Protein AF-A0A3A8N623-F1 (afdb_monomer)

Radius of gyration: 20.09 Å; Cα contacts (8 Å, |Δi|>4): 53; chains: 1; bounding box: 46×21×49 Å

Nearest PDB structures (foldseek):
  2ehe-assembly1_A  TM=6.866E-01  e=1.582E+00  Homo sapiens
  3zyq-assembly1_A  TM=7.638E-01  e=3.389E+00  Homo sapiens
  2yqm-assembly1_A  TM=6.469E-01  e=2.237E+00  Homo sapiens
  6mlc-assembly1_B  TM=5.845E-01  e=2.569E+00  Homo sapiens
  5yc4-assembly1_A  TM=6.341E-01  e=5.134E+00  Arabidopsis thaliana

Mean predicted aligned error: 9.63 Å

Organism: NCBI:txid2316726

Solvent-accessible surface area (backbone atoms only — not comparable to full-atom values): 3832 Å² total; per-residue (Å²): 136,63,66,65,60,50,53,52,51,53,50,52,53,52,49,51,53,54,49,50,54,51,50,51,61,72,64,54,67,56,41,20,74,84,62,58,52,65,46,41,99,91,43,63,58,37,76,32,94,87,68,83,40,38,18,58,80,44,70,73,71,46,74,107

Foldseek 3Di:
DPVVVVVVVVVVVVVVVVVVVVVCVVVVFFAAPQQRDGDDPVFHWDQDPVNPGTHTPDVVVSVD

Sequence (64 aa):
MSNEVDAKTARERAKAIAEQRRAERRNRKRRCVVCGVEESDKTPLTAHPEGIGPACKDEVTCQA
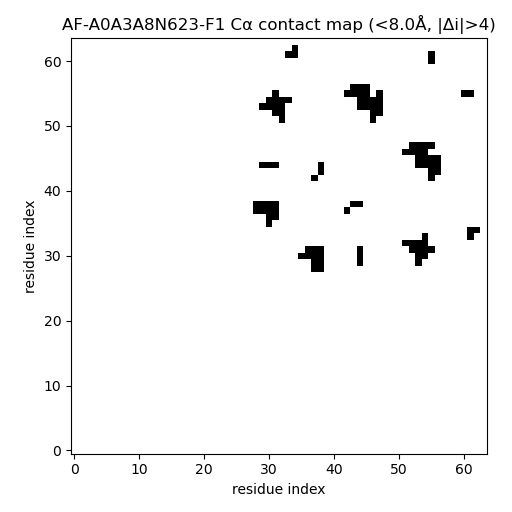
pLDDT: mean 79.93, std 10.43, range [51.47, 93.44]

Secondary structure (DSSP, 8-state):
--HHHHHHHHHHHHHHHHHHHHHHHHT---B-TTT-PBPBTTB-EEE-TTSSSEEESSHHHH--

Structure (mmCIF, N/CA/C/O backbone):
data_AF-A0A3A8N623-F1
#
_entry.id   AF-A0A3A8N623-F1
#
loop_
_atom_site.group_PDB
_atom_site.id
_atom_site.type_symbol
_atom_site.label_atom_id
_atom_site.label_alt_id
_atom_site.label_comp_id
_atom_site.label_asym_id
_atom_site.label_entity_id
_atom_site.label_seq_id
_atom_site.pdbx_PDB_ins_code
_atom_site.Cartn_x
_atom_site.Cartn_y
_atom_site.Cartn_z
_atom_site.occupancy
_atom_site.B_iso_or_equiv
_atom_site.auth_seq_id
_atom_site.auth_comp_id
_atom_site.auth_asym_id
_atom_site.auth_atom_id
_atom_site.pdbx_PDB_model_num
ATOM 1 N N . MET A 1 1 ? 28.280 -0.219 -34.415 1.00 52.19 1 MET A N 1
ATOM 2 C CA . MET A 1 1 ? 28.338 -0.471 -32.956 1.00 52.19 1 MET A CA 1
ATOM 3 C C . MET A 1 1 ? 27.347 0.418 -32.187 1.00 52.19 1 MET A C 1
ATOM 5 O O . MET A 1 1 ? 27.684 0.940 -31.135 1.00 52.19 1 MET A O 1
ATOM 9 N N . SER A 1 2 ? 26.115 0.594 -32.686 1.00 59.00 2 SER A N 1
ATOM 10 C CA . SER A 1 2 ? 25.136 1.527 -32.084 1.00 59.00 2 SER A CA 1
ATOM 11 C C . SER A 1 2 ? 23.980 0.818 -31.369 1.00 59.00 2 SER A C 1
ATOM 13 O O . SER A 1 2 ? 23.417 1.360 -30.426 1.00 59.00 2 SER A O 1
ATOM 15 N N . ASN A 1 3 ? 23.675 -0.427 -31.750 1.00 59.97 3 ASN A N 1
ATOM 16 C CA . ASN A 1 3 ? 22.536 -1.174 -31.204 1.00 59.97 3 ASN A CA 1
ATOM 17 C C . ASN A 1 3 ? 22.793 -1.730 -29.792 1.00 59.97 3 ASN A C 1
ATOM 19 O O . ASN A 1 3 ? 21.865 -1.862 -29.003 1.00 59.97 3 ASN A O 1
ATOM 23 N N . GLU A 1 4 ? 24.045 -2.036 -29.443 1.00 59.19 4 GLU A N 1
ATOM 24 C CA . GLU A 1 4 ? 24.385 -2.590 -28.121 1.00 59.19 4 GLU A CA 1
ATOM 25 C C . GLU A 1 4 ? 24.294 -1.539 -27.005 1.00 59.19 4 GLU A C 1
ATOM 27 O O . GLU A 1 4 ? 23.860 -1.839 -25.891 1.00 59.19 4 GLU A O 1
ATOM 32 N N . VAL A 1 5 ? 24.649 -0.287 -27.313 1.00 61.22 5 VAL A N 1
ATOM 33 C CA . VAL A 1 5 ? 24.527 0.848 -26.385 1.00 61.22 5 VAL A CA 1
ATOM 34 C C . VAL A 1 5 ? 23.053 1.212 -26.177 1.00 61.22 5 VAL A C 1
ATOM 36 O O . VAL A 1 5 ? 22.638 1.489 -25.048 1.00 61.22 5 VAL A O 1
ATOM 39 N N . ASP A 1 6 ? 22.246 1.131 -27.237 1.00 68.88 6 ASP A N 1
ATOM 40 C CA . ASP A 1 6 ? 20.801 1.362 -27.189 1.00 68.88 6 ASP A CA 1
ATOM 41 C C . ASP A 1 6 ? 20.076 0.291 -26.353 1.00 68.88 6 ASP A C 1
ATOM 43 O O . ASP A 1 6 ? 19.368 0.614 -25.396 1.00 68.88 6 ASP A O 1
ATOM 47 N N . ALA A 1 7 ? 20.376 -0.991 -26.591 1.00 79.12 7 ALA A N 1
ATOM 48 C CA . ALA A 1 7 ? 19.810 -2.105 -25.831 1.00 79.12 7 ALA A CA 1
ATOM 49 C C . ALA A 1 7 ? 20.181 -2.060 -24.338 1.00 79.12 7 ALA A C 1
ATOM 51 O O . ALA A 1 7 ? 19.341 -2.319 -23.468 1.00 79.12 7 ALA A O 1
ATOM 52 N N . LYS A 1 8 ? 21.429 -1.693 -24.012 1.00 80.31 8 LYS A N 1
ATOM 53 C CA . LYS A 1 8 ? 21.866 -1.512 -22.620 1.00 80.31 8 LYS A CA 1
ATOM 54 C C . LYS A 1 8 ? 21.100 -0.370 -21.949 1.00 80.31 8 LYS A C 1
ATOM 56 O O . LYS A 1 8 ? 20.620 -0.533 -20.829 1.00 80.31 8 LYS A O 1
ATOM 61 N N . THR A 1 9 ? 20.928 0.751 -22.644 1.00 85.56 9 THR A N 1
ATOM 62 C CA . THR A 1 9 ? 20.209 1.923 -22.122 1.00 85.56 9 THR A CA 1
ATOM 63 C C . THR A 1 9 ? 18.721 1.629 -21.921 1.00 85.56 9 THR A C 1
ATOM 65 O O . THR A 1 9 ? 18.154 1.976 -20.883 1.00 85.56 9 THR A O 1
ATOM 68 N N . ALA A 1 10 ? 18.088 0.926 -22.863 1.00 83.38 10 ALA A N 1
ATOM 69 C CA . ALA A 1 10 ? 16.702 0.480 -22.748 1.00 83.38 10 ALA A CA 1
ATOM 70 C C . ALA A 1 10 ? 16.502 -0.470 -21.555 1.00 83.38 10 ALA A C 1
ATOM 72 O O . ALA A 1 10 ? 15.541 -0.324 -20.794 1.00 83.38 10 ALA A O 1
ATOM 73 N N . ARG A 1 11 ? 17.442 -1.398 -21.333 1.00 85.94 11 ARG A N 1
ATOM 74 C CA . ARG A 1 11 ? 17.406 -2.325 -20.193 1.00 85.94 11 ARG A CA 1
ATOM 75 C C . ARG A 1 11 ? 17.525 -1.603 -18.852 1.00 85.94 11 ARG A C 1
ATOM 77 O O . ARG A 1 11 ? 16.778 -1.929 -17.932 1.00 85.94 11 ARG A O 1
ATOM 84 N N . GLU A 1 12 ? 18.427 -0.633 -18.730 1.00 90.56 12 GLU A N 1
ATOM 85 C CA . GLU A 1 12 ? 18.578 0.148 -17.494 1.00 90.56 12 GLU A CA 1
ATOM 86 C C . GLU A 1 12 ? 17.340 1.015 -17.210 1.00 90.56 12 GLU A C 1
ATOM 88 O O . GLU A 1 12 ? 16.845 1.026 -16.082 1.00 90.56 12 GLU A O 1
ATOM 93 N N . ARG A 1 13 ? 16.739 1.635 -18.236 1.00 87.00 13 ARG A N 1
ATOM 94 C CA . ARG A 1 13 ? 15.456 2.351 -18.089 1.00 87.00 13 ARG A CA 1
ATOM 95 C C . ARG A 1 13 ? 14.324 1.426 -17.635 1.00 87.00 13 ARG A C 1
ATOM 97 O O . ARG A 1 13 ? 13.569 1.776 -16.730 1.00 87.00 13 ARG A O 1
ATOM 104 N N . ALA A 1 14 ? 14.224 0.227 -18.210 1.00 90.19 14 ALA A N 1
ATOM 105 C CA . ALA A 1 14 ? 13.215 -0.754 -17.814 1.00 90.19 14 ALA A CA 1
ATOM 106 C C . ALA A 1 14 ? 13.388 -1.217 -16.355 1.00 90.19 14 ALA A C 1
ATOM 108 O O . ALA A 1 14 ? 12.399 -1.360 -15.631 1.00 90.19 14 ALA A O 1
ATOM 109 N N . LYS A 1 15 ? 14.634 -1.409 -15.898 1.00 93.44 15 LYS A N 1
ATOM 110 C CA . LYS A 1 15 ? 14.932 -1.725 -14.491 1.00 93.44 15 LYS A CA 1
ATOM 111 C C . LYS A 1 15 ? 14.502 -0.599 -13.555 1.00 93.44 15 LYS A C 1
ATOM 113 O O . LYS A 1 15 ? 13.813 -0.889 -12.579 1.00 93.44 15 LYS A O 1
ATOM 118 N N . ALA A 1 16 ? 14.834 0.651 -13.879 1.00 91.62 16 ALA A N 1
ATOM 119 C CA . ALA A 1 16 ? 14.458 1.810 -13.071 1.00 91.62 16 ALA A CA 1
ATOM 120 C C . ALA A 1 16 ? 12.931 1.926 -12.910 1.00 91.62 16 ALA A C 1
ATOM 122 O O . ALA A 1 16 ? 12.435 2.094 -11.799 1.00 91.62 16 ALA A O 1
ATOM 123 N N . ILE A 1 17 ? 12.167 1.723 -13.990 1.00 91.00 17 ILE A N 1
ATOM 124 C CA . ILE A 1 17 ? 10.693 1.714 -13.943 1.00 91.00 17 ILE A CA 1
ATOM 125 C C . ILE A 1 17 ? 10.175 0.562 -13.069 1.00 91.00 17 ILE A C 1
ATOM 127 O O . ILE A 1 17 ? 9.247 0.731 -12.277 1.00 91.00 17 ILE A O 1
ATOM 131 N N . ALA A 1 18 ? 10.759 -0.632 -13.190 1.00 91.50 18 ALA A N 1
ATOM 132 C CA . ALA A 1 18 ? 10.354 -1.778 -12.380 1.00 91.50 18 ALA A CA 1
ATOM 133 C C . ALA A 1 18 ? 10.673 -1.579 -10.888 1.00 91.50 18 ALA A C 1
ATOM 135 O O . ALA A 1 18 ? 9.917 -2.036 -10.029 1.00 91.50 18 ALA A O 1
ATOM 136 N N . GLU A 1 19 ? 11.781 -0.920 -10.559 1.00 92.31 19 GLU A N 1
ATOM 137 C CA . GLU A 1 19 ? 12.141 -0.563 -9.188 1.00 92.31 19 GLU A CA 1
ATOM 138 C C . GLU A 1 19 ? 11.22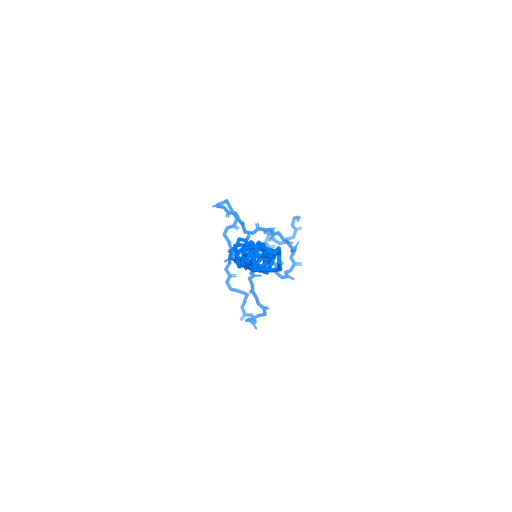0 0.518 -8.621 1.00 92.31 19 GLU A C 1
ATOM 140 O O . GLU A 1 19 ? 10.691 0.336 -7.525 1.00 92.31 19 GLU A O 1
ATOM 145 N N . GLN A 1 20 ? 10.926 1.562 -9.401 1.00 86.50 20 GLN A N 1
ATOM 146 C CA . GLN A 1 20 ? 9.950 2.591 -9.046 1.00 86.50 20 GLN A CA 1
ATOM 147 C C . GLN A 1 20 ? 8.589 1.967 -8.723 1.00 86.50 20 GLN A C 1
ATOM 149 O O . GLN A 1 20 ? 8.045 2.200 -7.649 1.00 86.50 20 GLN A O 1
ATOM 154 N N . ARG A 1 21 ? 8.086 1.062 -9.571 1.00 86.94 21 ARG A N 1
ATOM 155 C CA . ARG A 1 21 ? 6.823 0.346 -9.315 1.00 86.94 21 ARG A CA 1
ATOM 156 C C . ARG A 1 21 ? 6.866 -0.521 -8.056 1.00 86.94 21 ARG A C 1
ATOM 158 O O . ARG A 1 21 ? 5.852 -0.670 -7.376 1.00 86.94 21 ARG A O 1
ATOM 165 N N . ARG A 1 22 ? 8.012 -1.129 -7.727 1.00 82.25 22 ARG A N 1
ATOM 166 C CA . ARG A 1 22 ? 8.172 -1.869 -6.459 1.00 82.25 22 ARG A CA 1
ATOM 167 C C . ARG A 1 22 ? 8.177 -0.922 -5.264 1.00 82.25 22 ARG A C 1
ATOM 169 O O . ARG A 1 22 ? 7.571 -1.249 -4.247 1.00 82.25 22 ARG A O 1
ATOM 176 N N . ALA A 1 23 ? 8.838 0.228 -5.375 1.00 80.69 23 ALA A N 1
ATOM 177 C CA . ALA A 1 23 ? 8.819 1.265 -4.352 1.00 80.69 23 ALA A CA 1
ATOM 178 C C . ALA A 1 23 ? 7.398 1.808 -4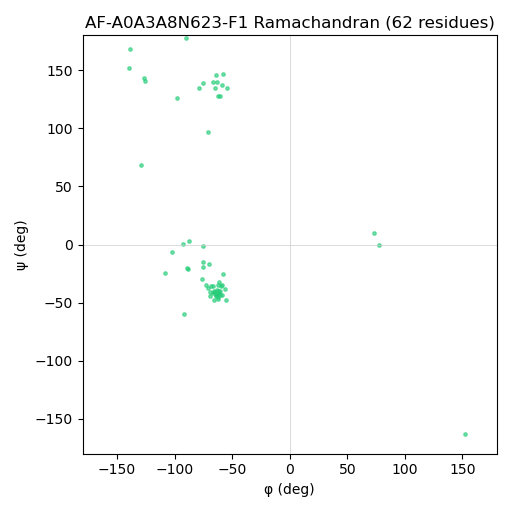.143 1.00 80.69 23 ALA A C 1
ATOM 180 O O . ALA A 1 23 ? 6.945 1.850 -3.011 1.00 80.69 23 ALA A O 1
ATOM 181 N N . GLU A 1 24 ? 6.648 2.093 -5.207 1.00 82.44 24 GLU A N 1
ATOM 182 C CA . GLU A 1 24 ? 5.245 2.526 -5.136 1.00 82.44 24 GLU A CA 1
ATOM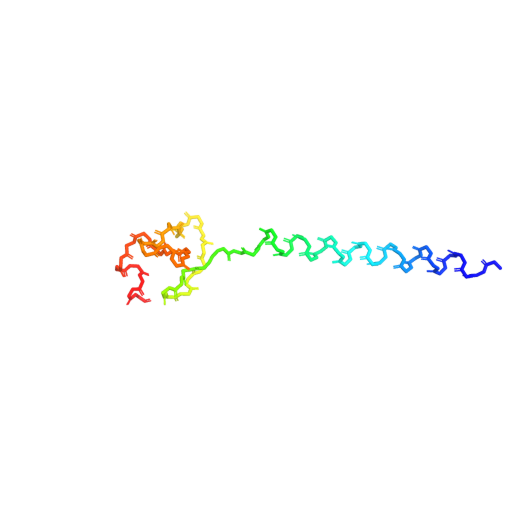 183 C C . GLU A 1 24 ? 4.336 1.490 -4.472 1.00 82.44 24 GLU A C 1
ATOM 185 O O . GLU A 1 24 ? 3.483 1.856 -3.672 1.00 82.44 24 GLU A O 1
ATOM 190 N N . ARG A 1 25 ? 4.523 0.191 -4.751 1.00 78.75 25 ARG A N 1
ATOM 191 C CA . ARG A 1 25 ? 3.768 -0.872 -4.065 1.00 78.75 25 ARG A CA 1
ATOM 192 C C . ARG A 1 25 ? 4.106 -0.954 -2.580 1.00 78.75 25 ARG A C 1
ATOM 194 O O . ARG A 1 25 ? 3.197 -1.141 -1.781 1.00 78.75 25 ARG A O 1
ATOM 201 N N . ARG A 1 26 ? 5.387 -0.814 -2.216 1.00 74.62 26 ARG A N 1
ATOM 202 C CA . ARG A 1 26 ? 5.833 -0.788 -0.811 1.00 74.62 26 ARG A CA 1
ATOM 203 C C . ARG A 1 26 ? 5.360 0.469 -0.081 1.00 74.62 26 ARG A C 1
ATOM 205 O O . ARG A 1 26 ? 4.991 0.385 1.080 1.00 74.62 26 ARG A O 1
ATOM 212 N N . ASN A 1 27 ? 5.310 1.598 -0.782 1.00 72.44 27 ASN A N 1
ATOM 213 C CA . ASN A 1 27 ? 4.859 2.889 -0.265 1.00 72.44 27 ASN A CA 1
ATOM 214 C C . ASN A 1 27 ? 3.347 3.089 -0.401 1.00 72.44 27 ASN A C 1
ATOM 216 O O . ASN A 1 27 ? 2.842 4.169 -0.087 1.00 72.44 27 ASN A O 1
ATOM 220 N N . ARG A 1 28 ? 2.606 2.088 -0.893 1.00 77.88 28 ARG A N 1
ATOM 221 C CA . ARG A 1 28 ? 1.154 2.178 -0.999 1.00 77.88 28 ARG A CA 1
ATOM 222 C C . ARG A 1 28 ? 0.599 2.119 0.417 1.00 77.88 28 ARG A C 1
ATOM 224 O O . ARG A 1 28 ? 0.477 1.046 1.002 1.00 77.88 28 ARG A O 1
ATOM 231 N N . LYS A 1 29 ? 0.321 3.299 0.969 1.00 76.62 29 LYS A N 1
ATOM 232 C CA . LYS A 1 29 ? -0.241 3.455 2.308 1.00 76.62 29 LYS A CA 1
ATOM 233 C C . LYS A 1 29 ? -1.514 2.626 2.418 1.00 76.62 29 LYS A C 1
ATOM 235 O O . LYS A 1 29 ? -2.345 2.630 1.503 1.00 76.62 29 LYS A O 1
ATOM 240 N N . ARG A 1 30 ? -1.656 1.901 3.526 1.00 85.56 30 ARG A N 1
ATOM 241 C CA . ARG A 1 30 ? -2.889 1.169 3.821 1.00 85.56 30 ARG A CA 1
ATOM 242 C C . ARG A 1 30 ? -4.012 2.190 3.995 1.00 85.56 30 ARG A C 1
ATOM 244 O O . ARG A 1 30 ? -3.773 3.303 4.452 1.00 85.56 30 ARG A O 1
ATOM 251 N N . ARG A 1 31 ? -5.223 1.831 3.578 1.00 88.25 31 ARG A N 1
ATOM 252 C CA . ARG A 1 31 ? -6.412 2.683 3.687 1.00 88.25 31 ARG A CA 1
ATOM 253 C C . ARG A 1 31 ? -7.522 1.927 4.386 1.00 88.25 31 ARG A C 1
ATOM 255 O O . ARG A 1 31 ? -7.651 0.723 4.167 1.00 88.25 31 ARG A O 1
ATOM 262 N N . CYS A 1 32 ? -8.295 2.628 5.207 1.00 87.94 32 CYS A N 1
ATOM 263 C CA . CYS A 1 32 ? -9.467 2.056 5.851 1.00 87.94 32 CYS A CA 1
ATOM 264 C C . CYS A 1 32 ? -10.478 1.640 4.776 1.00 87.94 32 CYS A C 1
ATOM 266 O O . CYS A 1 32 ? -10.833 2.452 3.926 1.00 87.94 32 CYS A O 1
ATOM 268 N N . VAL A 1 33 ? -10.955 0.396 4.806 1.00 88.75 33 VAL A N 1
ATOM 269 C CA . VAL A 1 33 ? -11.948 -0.103 3.838 1.00 88.75 33 VAL A CA 1
ATOM 270 C C . VAL A 1 33 ? -13.334 0.520 4.019 1.00 88.75 33 VAL A C 1
ATOM 272 O O . VAL A 1 33 ? -14.145 0.444 3.103 1.00 88.75 33 VAL A O 1
ATOM 275 N N . VAL A 1 34 ? -13.596 1.142 5.174 1.00 86.44 34 VAL A N 1
ATOM 276 C CA . VAL A 1 34 ? -14.888 1.759 5.512 1.00 86.44 3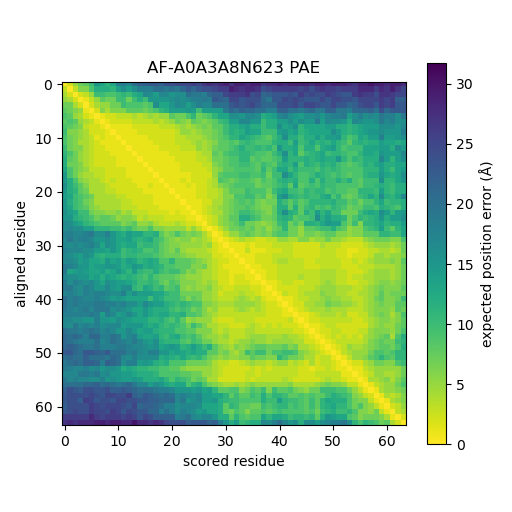4 VAL A CA 1
ATOM 277 C C . VAL A 1 34 ? -14.917 3.236 5.109 1.00 86.44 34 VAL A C 1
ATOM 279 O O . VAL A 1 34 ? -15.726 3.622 4.274 1.00 86.44 34 VAL A O 1
ATOM 282 N N . CYS A 1 35 ? -14.018 4.062 5.657 1.00 87.38 35 CYS A N 1
ATOM 283 C CA . CYS A 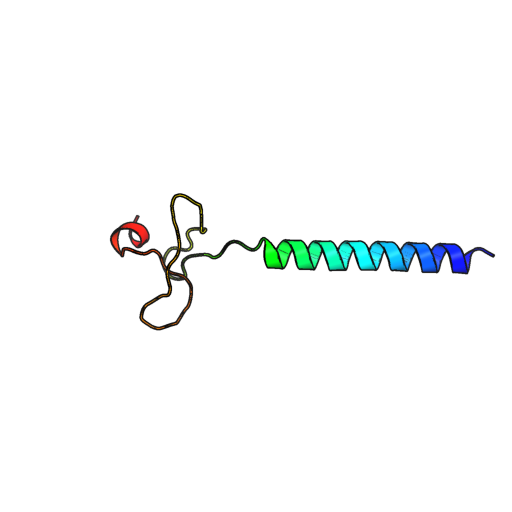1 35 ? -14.009 5.515 5.419 1.00 87.38 35 CYS A CA 1
ATOM 284 C C . CYS A 1 35 ? -12.936 5.990 4.423 1.00 87.38 35 CYS A C 1
ATOM 286 O O . CYS A 1 35 ? -12.883 7.165 4.075 1.00 87.38 35 CYS A O 1
ATOM 288 N N . GLY A 1 36 ? -12.043 5.106 3.964 1.00 86.12 36 GLY A N 1
ATOM 289 C CA . GLY A 1 36 ? -11.003 5.444 2.986 1.00 86.12 36 GLY A CA 1
ATOM 290 C C . GLY A 1 36 ? -9.787 6.199 3.534 1.00 86.12 36 GLY A C 1
ATOM 291 O O . GLY A 1 36 ? -8.865 6.466 2.759 1.00 86.12 36 GLY A O 1
ATOM 292 N N . VAL A 1 37 ? -9.742 6.518 4.836 1.00 87.69 37 VAL A N 1
ATOM 293 C CA . VAL A 1 37 ? -8.627 7.270 5.439 1.00 87.69 37 VAL A CA 1
ATOM 294 C C . VAL A 1 37 ? -7.294 6.541 5.255 1.00 87.69 37 VAL A C 1
ATOM 296 O O . VAL A 1 37 ? -7.215 5.318 5.402 1.00 87.69 37 VAL A O 1
ATOM 299 N N . GLU A 1 38 ? -6.241 7.288 4.918 1.00 88.06 38 GLU A N 1
ATOM 300 C CA . GLU A 1 38 ? -4.885 6.749 4.804 1.00 88.06 38 GLU A CA 1
ATOM 301 C C . GLU A 1 38 ? -4.269 6.496 6.183 1.00 88.06 38 GLU A C 1
ATOM 303 O O . GLU A 1 38 ? -4.383 7.312 7.099 1.00 88.06 38 GLU A O 1
ATOM 308 N N . GLU A 1 39 ? -3.570 5.369 6.308 1.00 85.12 39 GLU A N 1
ATOM 309 C CA . GLU A 1 39 ? -2.743 5.074 7.469 1.00 85.12 39 GLU A CA 1
ATOM 310 C C . GLU A 1 39 ? -1.649 6.136 7.597 1.00 85.12 39 GLU A C 1
ATOM 312 O O . GLU A 1 39 ? -0.911 6.435 6.650 1.00 85.12 39 GLU A O 1
ATOM 317 N N . SER A 1 40 ? -1.565 6.710 8.789 1.00 83.50 40 SER A N 1
ATOM 318 C CA . SER A 1 40 ? -0.526 7.651 9.190 1.00 83.50 40 SER A CA 1
ATOM 319 C C . SER A 1 40 ? -0.092 7.334 10.616 1.00 83.50 40 SER A C 1
ATOM 321 O O . SER A 1 40 ? -0.796 6.618 11.328 1.00 83.50 40 SER A O 1
ATOM 323 N N . ASP A 1 41 ? 1.013 7.919 11.076 1.00 80.75 41 ASP A N 1
ATOM 324 C CA . ASP A 1 41 ? 1.486 7.726 12.456 1.00 80.75 41 ASP A CA 1
ATOM 325 C C . ASP A 1 41 ? 0.441 8.142 13.509 1.00 80.75 41 ASP A C 1
ATOM 327 O O . ASP A 1 41 ? 0.433 7.628 14.625 1.00 80.75 41 ASP A O 1
ATOM 331 N N . LYS A 1 42 ? -0.469 9.060 13.151 1.00 79.94 42 LYS A N 1
ATOM 332 C CA . LYS A 1 42 ? -1.571 9.519 14.013 1.00 79.94 42 LYS A CA 1
ATOM 333 C C . LYS A 1 42 ? -2.835 8.667 13.881 1.00 79.94 42 LYS A C 1
ATOM 335 O O . LYS A 1 42 ? -3.677 8.694 14.772 1.00 79.94 42 LYS A O 1
ATOM 340 N N . THR A 1 43 ? -2.980 7.940 12.776 1.00 78.69 43 THR A N 1
ATOM 341 C CA . THR A 1 43 ? -4.159 7.131 12.430 1.00 78.69 43 THR A CA 1
ATOM 342 C C . THR A 1 43 ? -3.727 5.715 12.039 1.00 78.69 43 THR A C 1
ATOM 344 O O . THR A 1 43 ? -3.827 5.342 10.865 1.00 78.69 43 THR A O 1
ATOM 347 N N . PRO A 1 44 ? -3.215 4.916 12.997 1.00 82.62 44 PRO A N 1
ATOM 348 C CA . PRO A 1 44 ? -2.834 3.537 12.724 1.00 82.62 44 PRO A CA 1
ATOM 349 C C . PRO A 1 44 ? -4.072 2.712 12.351 1.00 82.62 44 PRO A C 1
ATOM 351 O O . PRO A 1 44 ? -5.111 2.798 13.015 1.00 82.62 44 PRO A O 1
ATOM 354 N N . LEU A 1 45 ? -3.968 1.904 11.292 1.00 87.25 45 LEU A N 1
ATOM 355 C CA . LEU A 1 45 ? -5.067 1.058 10.832 1.00 87.25 45 LEU A CA 1
ATOM 356 C C . LEU A 1 45 ? -4.904 -0.367 11.355 1.00 87.25 45 LEU A C 1
ATOM 358 O O . LEU A 1 45 ? -3.898 -1.047 11.126 1.00 87.25 45 LEU A O 1
ATOM 362 N N . THR A 1 46 ? -5.953 -0.848 12.007 1.00 87.81 46 THR A N 1
ATOM 363 C CA . THR A 1 46 ? -6.063 -2.214 12.523 1.00 87.81 46 THR A CA 1
ATOM 364 C C . THR A 1 46 ? -6.675 -3.149 11.478 1.00 87.81 46 THR A C 1
ATOM 366 O O . THR A 1 46 ? -6.981 -2.731 10.360 1.00 87.81 46 THR A O 1
ATOM 369 N N . ALA A 1 47 ? -6.793 -4.439 11.789 1.00 85.44 47 ALA A N 1
ATOM 370 C CA . ALA A 1 47 ? -7.543 -5.366 10.949 1.00 85.44 47 ALA A CA 1
ATOM 371 C C . ALA A 1 47 ? -9.045 -5.193 11.208 1.00 85.44 47 ALA A C 1
ATOM 373 O O . ALA A 1 47 ? -9.463 -5.126 12.361 1.00 85.44 47 ALA A O 1
ATOM 374 N N . HIS A 1 48 ? -9.850 -5.142 10.146 1.00 82.19 48 HIS A N 1
ATOM 375 C CA . HIS A 1 48 ? -11.304 -5.148 10.271 1.00 82.19 48 HIS A CA 1
ATOM 376 C C . HIS A 1 48 ? -11.768 -6.473 10.912 1.00 82.19 48 HIS A C 1
ATOM 378 O O . HIS A 1 48 ? -11.230 -7.519 10.534 1.00 82.19 48 HIS A O 1
ATOM 384 N N . PRO A 1 49 ? -12.763 -6.472 11.81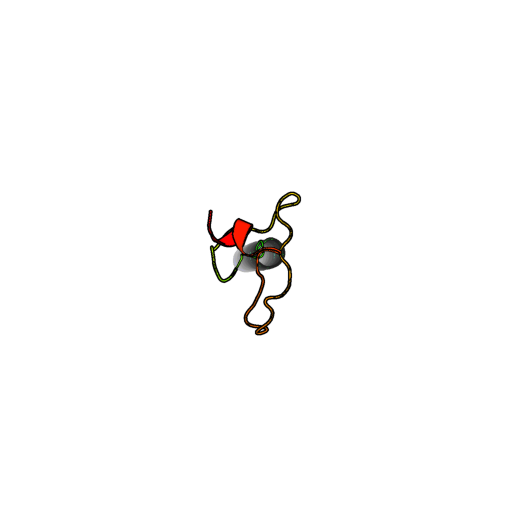9 1.00 78.31 49 PRO A N 1
ATOM 385 C CA . PRO A 1 49 ? -13.247 -7.684 12.497 1.00 78.31 49 PRO A CA 1
ATOM 386 C C . PRO A 1 49 ? -13.699 -8.788 11.528 1.00 78.31 49 PRO A C 1
ATOM 388 O O . PRO A 1 49 ? -13.382 -9.953 11.726 1.00 78.31 49 PRO A O 1
ATOM 391 N N . GLU A 1 50 ? -14.339 -8.407 10.422 1.00 82.00 50 GLU A N 1
ATOM 392 C CA . GLU A 1 50 ? -14.748 -9.318 9.333 1.00 82.00 50 GLU A CA 1
ATOM 393 C C . GLU A 1 50 ? -13.591 -9.791 8.420 1.00 82.00 50 GLU A C 1
ATOM 395 O O . GLU A 1 50 ? -13.809 -10.499 7.441 1.00 82.00 50 GLU A O 1
ATOM 400 N N . GLY A 1 51 ? -12.352 -9.345 8.655 1.00 79.38 51 GLY A N 1
ATOM 401 C CA . GLY A 1 51 ? -11.187 -9.717 7.840 1.00 79.38 51 GLY A CA 1
ATOM 402 C C . GLY A 1 51 ? -11.119 -9.069 6.448 1.00 79.38 51 GLY A C 1
ATOM 403 O O . GLY A 1 51 ? -10.267 -9.434 5.642 1.00 79.38 51 GLY A O 1
ATOM 404 N N . ILE A 1 52 ? -11.979 -8.087 6.160 1.00 83.06 52 ILE A N 1
ATOM 405 C CA . ILE A 1 52 ? -12.142 -7.487 4.818 1.00 83.06 52 ILE A CA 1
ATOM 406 C C . ILE A 1 52 ? -10.986 -6.533 4.446 1.00 83.06 52 ILE A C 1
ATOM 408 O O . ILE A 1 52 ? -10.796 -6.195 3.278 1.00 83.06 52 ILE A O 1
ATOM 412 N N . GLY A 1 53 ? -10.166 -6.109 5.411 1.00 85.62 53 GLY A N 1
ATOM 413 C CA . GLY A 1 53 ? -8.991 -5.279 5.147 1.00 85.62 53 GLY A CA 1
ATOM 414 C C . GLY A 1 53 ? -8.595 -4.387 6.323 1.00 85.62 53 GLY A C 1
ATOM 415 O O . GLY A 1 53 ? -9.000 -4.647 7.456 1.00 85.62 53 GLY A O 1
ATOM 416 N N . PRO A 1 54 ? -7.774 -3.348 6.083 1.00 89.31 54 PRO A N 1
ATOM 417 C CA . PRO A 1 54 ? -7.431 -2.368 7.106 1.00 89.31 54 PRO A CA 1
ATOM 418 C C . PRO A 1 54 ? -8.666 -1.555 7.509 1.00 89.31 54 PRO A C 1
ATOM 420 O O . PRO A 1 54 ? -9.431 -1.140 6.643 1.00 89.31 54 PRO A O 1
ATOM 423 N N . ALA A 1 55 ? -8.832 -1.270 8.795 1.00 89.38 55 ALA A N 1
ATOM 424 C CA . ALA A 1 55 ? -9.906 -0.435 9.322 1.00 89.38 55 ALA A CA 1
ATOM 425 C C . ALA A 1 55 ? -9.393 0.481 10.436 1.00 89.38 55 ALA A C 1
ATOM 427 O O . ALA A 1 55 ? -8.425 0.145 11.128 1.00 89.38 55 ALA A O 1
ATOM 428 N N . CYS A 1 56 ? -10.024 1.644 10.615 1.00 87.44 56 CYS A N 1
ATOM 429 C CA . CYS A 1 56 ? -9.746 2.476 11.784 1.00 87.44 56 CYS A CA 1
ATOM 430 C C . CYS A 1 56 ? -10.020 1.671 13.055 1.00 87.44 56 CYS A C 1
ATOM 432 O O . CYS A 1 56 ? -10.913 0.829 13.079 1.00 87.44 56 CYS A O 1
ATOM 434 N N . LYS A 1 57 ? -9.238 1.931 14.104 1.00 78.44 57 LYS A N 1
ATOM 435 C CA . LYS A 1 57 ? -9.367 1.228 15.385 1.00 78.44 57 LYS A CA 1
ATOM 436 C C . LYS A 1 57 ? -10.756 1.391 16.016 1.00 78.44 57 LYS A C 1
ATOM 438 O O . LYS A 1 57 ? -11.248 0.454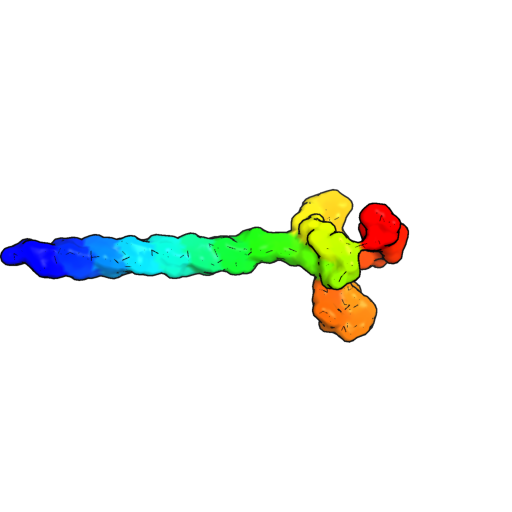 16.631 1.00 78.44 57 LYS A O 1
ATOM 443 N N . ASP A 1 58 ? -11.364 2.562 15.841 1.00 69.25 58 ASP A N 1
ATOM 444 C CA . ASP A 1 58 ? -12.631 2.927 16.466 1.00 69.25 58 ASP A CA 1
ATOM 445 C C . ASP A 1 58 ? -13.639 3.373 15.398 1.00 69.25 58 ASP A C 1
ATOM 447 O O . ASP A 1 58 ? -13.281 4.087 14.454 1.00 69.25 58 ASP A O 1
ATOM 451 N N . GLU A 1 59 ? -14.909 2.990 15.562 1.00 64.12 59 GLU A N 1
ATOM 452 C CA . GLU A 1 59 ? -15.991 3.373 14.642 1.00 64.12 59 GLU A CA 1
ATOM 453 C C . GLU A 1 59 ? -16.198 4.890 14.587 1.00 64.12 59 GLU A C 1
ATOM 455 O O . GLU A 1 59 ? -16.492 5.432 13.525 1.00 64.12 59 GLU A O 1
ATOM 460 N N . VAL A 1 60 ? -15.952 5.593 15.699 1.00 64.62 60 VAL A N 1
ATOM 461 C CA . VAL A 1 60 ? -16.026 7.063 15.780 1.00 64.62 60 VAL A CA 1
ATOM 462 C C . VAL A 1 60 ? -15.051 7.719 14.796 1.00 64.62 60 VAL A C 1
ATOM 464 O O . VAL A 1 60 ? -15.374 8.724 14.174 1.00 64.62 60 VAL A O 1
ATOM 467 N N . THR A 1 61 ? -13.882 7.112 14.587 1.00 65.31 61 THR A N 1
ATOM 468 C CA . THR A 1 61 ? -12.859 7.581 13.639 1.00 65.31 61 THR A CA 1
ATOM 469 C C . THR A 1 61 ? -13.236 7.283 12.182 1.00 65.31 61 THR A C 1
ATOM 471 O O . THR A 1 61 ? -12.681 7.883 11.266 1.00 65.31 61 THR A O 1
ATOM 474 N N . CYS A 1 62 ? -14.159 6.343 11.946 1.00 66.06 62 CYS A N 1
ATOM 475 C CA . CYS A 1 62 ? -14.710 6.031 10.623 1.00 66.06 62 CYS A CA 1
ATOM 476 C C . CYS A 1 62 ? -15.952 6.860 10.264 1.00 66.06 62 CYS A C 1
ATOM 478 O O . CYS A 1 62 ? -16.286 6.929 9.085 1.00 66.06 62 CYS A O 1
ATOM 480 N N . GLN A 1 63 ? -16.647 7.436 11.248 1.00 60.66 63 GLN A N 1
ATOM 481 C CA . GLN A 1 63 ? -17.882 8.208 11.053 1.00 60.66 63 GLN A CA 1
ATOM 482 C C . GLN A 1 63 ? -17.650 9.722 10.881 1.00 60.66 63 GLN A C 1
ATOM 484 O O . GLN A 1 63 ? -18.623 10.462 10.736 1.00 60.66 63 GLN A O 1
ATOM 489 N N . ALA A 1 64 ? -16.393 10.177 10.918 1.00 51.47 64 ALA A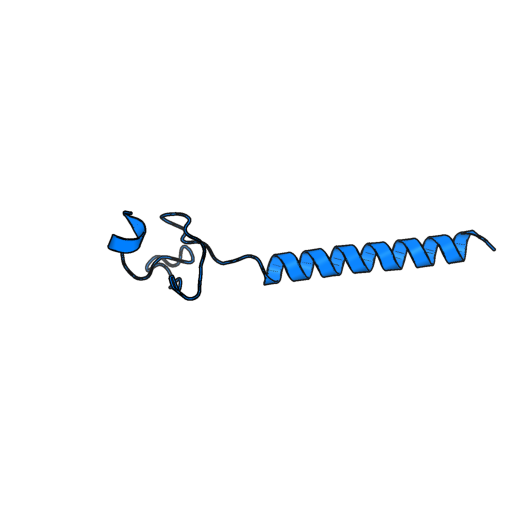 N 1
ATOM 490 C CA . ALA A 1 64 ? -16.004 11.577 10.734 1.00 51.47 64 ALA A CA 1
ATOM 491 C C . ALA A 1 64 ? -15.730 11.928 9.264 1.00 51.47 64 ALA A C 1
ATOM 493 O O . ALA A 1 64 ? -15.130 11.087 8.555 1.00 51.47 64 ALA A O 1
#